Protein AF-A0AAJ1V7G9-F1 (afdb_monomer)

Organism: NCBI:txid39777

Nearest PDB structures (foldseek):
  2wsk-assembly1_A  TM=1.001E+00  e=4.424E-12  Escherichia coli K-12
  7u3b-assembly4_G  TM=9.782E-01  e=1.508E-07  Streptomyces venezuelae
  7u39-assembly3_C  TM=9.790E-01  e=1.856E-07  Streptomyces venezuelae
  7u3b-assembly2_F  TM=9.410E-01  e=2.809E-07  Streptomyces venezuelae
  7u3b-assembly3_I  TM=9.507E-01  e=3.010E-07  Streptomyces venezuelae

Secondary structure (DSSP, 8-state):
-TTTT-TTS-GGGTTSHHHHTSHHHHHHHHHHT-S--PPS--EEE---HHHHHTT---SS---EEEEEEE-GGG-SSGGGGGG-

pLDDT: mean 94.86, std 6.58, range [67.31, 98.38]

Sequence (84 aa):
GLTYLHPEIPVEIRGTYKALGHPVMINYLKQLGITALELLPVAQFASEPRLQRMGLSNYWGYNPVAMFALHPAYACSPETALDE

Solvent-accessible surface area (backbone atoms only — not comparable to full-atom values): 5171 Å² total; per-residue (Å²): 104,95,41,52,82,42,82,93,48,61,78,86,35,41,43,20,60,63,40,62,73,31,70,69,43,47,51,50,45,58,73,72,62,63,91,76,85,87,75,67,58,53,38,19,48,59,56,52,73,71,36,53,77,69,79,43,72,59,84,66,28,92,41,68,77,36,85,87,39,66,36,44,91,34,34,70,48,56,94,50,39,88,82,108

Mean predicted aligned error: 3.11 Å

InterPro domains:
  IPR017853 Glycoside hydrolase superfamily [SSF51445] (3-78)

Structure (mmCIF, N/CA/C/O backbone):
data_AF-A0AAJ1V7G9-F1
#
_entry.id   AF-A0AAJ1V7G9-F1
#
loop_
_atom_site.group_PDB
_atom_site.id
_atom_site.type_symbol
_atom_site.label_atom_id
_atom_site.label_alt_id
_atom_site.label_comp_id
_atom_site.label_asym_id
_atom_site.label_entity_id
_atom_site.label_seq_id
_atom_site.pdbx_PDB_ins_code
_atom_site.Cartn_x
_atom_site.Cartn_y
_atom_site.Cartn_z
_atom_site.occupancy
_atom_site.B_iso_or_equiv
_atom_site.auth_seq_id
_atom_site.auth_comp_id
_atom_site.auth_asym_id
_atom_site.auth_atom_id
_atom_site.pdbx_PDB_model_num
ATOM 1 N N . GLY A 1 1 ? -3.993 -4.574 -4.239 1.00 92.88 1 GLY A N 1
ATOM 2 C CA . GLY A 1 1 ? -4.734 -5.811 -3.915 1.00 92.88 1 GLY A CA 1
ATOM 3 C C . GLY A 1 1 ? -5.876 -5.569 -2.952 1.00 92.88 1 GLY A C 1
ATOM 4 O O . GLY A 1 1 ? -6.998 -5.389 -3.403 1.00 92.88 1 GLY A O 1
ATOM 5 N N . LEU A 1 2 ? -5.574 -5.520 -1.651 1.00 96.75 2 LEU A N 1
ATOM 6 C CA . LEU A 1 2 ? -6.521 -5.508 -0.523 1.00 96.75 2 LEU A CA 1
ATOM 7 C C . LEU A 1 2 ? -7.806 -4.678 -0.715 1.00 96.75 2 LEU A C 1
ATOM 9 O O . LEU A 1 2 ? -8.889 -5.160 -0.409 1.00 96.75 2 LEU A O 1
ATOM 13 N N . THR A 1 3 ? -7.698 -3.451 -1.227 1.00 97.56 3 THR A N 1
ATOM 14 C CA . THR A 1 3 ? -8.830 -2.512 -1.331 1.00 97.56 3 THR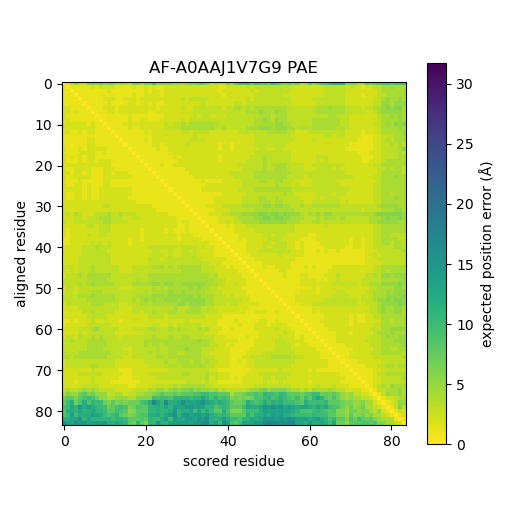 A CA 1
ATOM 15 C C . THR A 1 3 ? -9.287 -2.239 -2.766 1.00 97.56 3 THR A C 1
ATOM 17 O O . THR A 1 3 ? -10.248 -1.502 -2.963 1.00 97.56 3 THR A O 1
ATOM 20 N N . TYR A 1 4 ? -8.634 -2.820 -3.782 1.00 97.62 4 TYR A N 1
ATOM 21 C CA . TYR A 1 4 ? -8.832 -2.419 -5.186 1.00 97.62 4 TYR A CA 1
ATOM 22 C C . TYR A 1 4 ? -10.263 -2.670 -5.691 1.00 97.62 4 TYR A C 1
ATOM 24 O O . TYR A 1 4 ? -10.804 -1.892 -6.468 1.00 97.62 4 TYR A O 1
ATOM 32 N N . LEU A 1 5 ? -10.899 -3.738 -5.204 1.00 97.81 5 LEU A N 1
ATOM 33 C CA . LEU A 1 5 ? -12.263 -4.127 -5.576 1.00 97.81 5 LEU A CA 1
ATOM 34 C C . LEU A 1 5 ? -13.279 -3.912 -4.444 1.00 97.81 5 LEU A C 1
ATOM 36 O O . LEU A 1 5 ? -14.390 -4.424 -4.526 1.00 97.81 5 LEU A O 1
ATOM 40 N N . HIS A 1 6 ? -12.917 -3.184 -3.383 1.00 97.19 6 HIS A N 1
ATOM 41 C CA . HIS A 1 6 ? -13.780 -3.030 -2.212 1.00 97.19 6 HIS A CA 1
ATOM 42 C C . HIS A 1 6 ? -14.949 -2.066 -2.529 1.00 97.19 6 HIS A C 1
ATOM 44 O O . HIS A 1 6 ? -14.693 -0.883 -2.759 1.00 97.19 6 HIS A O 1
ATOM 50 N N . PRO A 1 7 ? -16.223 -2.520 -2.530 1.00 97.50 7 PRO A N 1
ATOM 51 C CA . PRO A 1 7 ? -17.369 -1.704 -2.953 1.00 97.50 7 PRO A CA 1
ATOM 52 C C . PRO A 1 7 ? -17.614 -0.457 -2.095 1.00 97.50 7 PRO A C 1
ATOM 54 O O . PRO A 1 7 ? -17.999 0.581 -2.624 1.00 97.50 7 PRO A O 1
ATOM 57 N N . GLU A 1 8 ? -17.365 -0.559 -0.790 1.00 97.31 8 GLU A N 1
ATOM 58 C CA . GLU A 1 8 ? -17.598 0.490 0.214 1.00 97.31 8 GLU A CA 1
ATOM 59 C C . GLU A 1 8 ? -16.486 1.551 0.274 1.00 97.31 8 GLU A C 1
ATOM 61 O O . G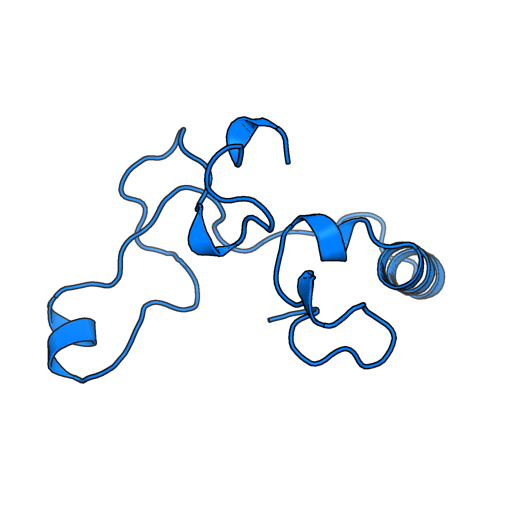LU A 1 8 ? -16.589 2.530 1.011 1.00 97.31 8 GLU A O 1
ATOM 66 N N . ILE A 1 9 ? -15.413 1.373 -0.501 1.00 97.19 9 ILE A N 1
ATOM 67 C CA . ILE A 1 9 ? -14.338 2.357 -0.640 1.00 97.19 9 ILE A CA 1
ATOM 68 C C . ILE A 1 9 ? -14.625 3.234 -1.871 1.00 97.19 9 ILE A C 1
ATOM 70 O O . ILE A 1 9 ? -14.928 2.675 -2.936 1.00 97.19 9 ILE A O 1
ATOM 74 N N . PRO A 1 10 ? -14.504 4.575 -1.778 1.00 96.81 10 PRO A N 1
ATOM 75 C CA . PRO A 1 10 ? -14.598 5.465 -2.936 1.00 96.81 10 PRO A CA 1
ATOM 76 C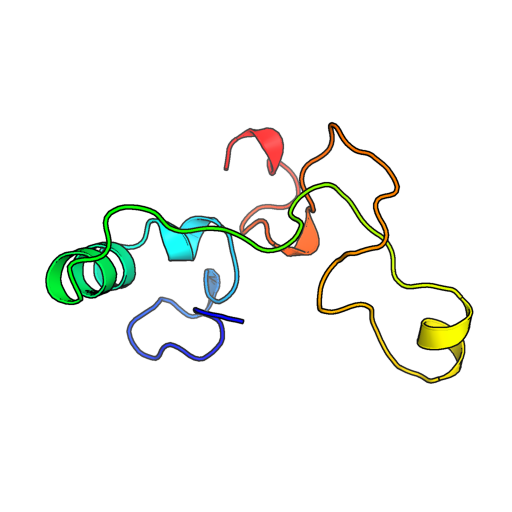 C . PRO A 1 10 ? -13.643 5.035 -4.053 1.00 96.81 10 PRO A C 1
ATOM 78 O O . PRO A 1 10 ? -12.493 4.682 -3.788 1.00 96.81 10 PRO A O 1
ATOM 81 N N . VAL A 1 11 ? -14.129 5.009 -5.297 1.00 95.69 11 VAL A N 1
ATOM 82 C CA . VAL A 1 11 ? -13.418 4.402 -6.437 1.00 95.69 11 VAL A CA 1
ATOM 83 C C . VAL A 1 11 ? -12.046 5.036 -6.673 1.00 95.69 11 VAL A C 1
ATOM 85 O O . VAL A 1 11 ? -11.093 4.335 -7.001 1.00 95.69 11 VAL A O 1
ATOM 88 N N . GLU A 1 12 ? -11.940 6.335 -6.424 1.00 94.69 12 GLU A N 1
ATOM 89 C CA . GLU A 1 12 ? -10.758 7.169 -6.602 1.00 94.69 12 GLU A CA 1
ATOM 90 C C . GLU A 1 12 ? -9.590 6.821 -5.667 1.00 94.69 12 GLU A C 1
ATOM 92 O O . GLU A 1 12 ? -8.447 7.112 -6.001 1.00 94.69 12 GLU A O 1
ATOM 97 N N . ILE A 1 13 ? -9.847 6.177 -4.522 1.00 95.88 13 ILE A N 1
ATOM 98 C CA . ILE A 1 13 ? -8.798 5.800 -3.559 1.00 95.88 13 ILE A CA 1
ATOM 99 C C . ILE A 1 13 ? -8.540 4.288 -3.518 1.00 95.88 13 ILE A C 1
ATOM 101 O O . ILE A 1 13 ? -7.705 3.818 -2.748 1.00 95.88 13 ILE A O 1
ATOM 105 N N . ARG A 1 14 ? -9.257 3.478 -4.301 1.00 97.19 14 ARG A N 1
ATOM 106 C CA . ARG A 1 14 ? -9.117 2.016 -4.242 1.00 97.19 14 ARG A CA 1
ATOM 107 C C . ARG A 1 14 ? -7.713 1.572 -4.642 1.00 97.19 14 ARG A C 1
ATOM 109 O O . ARG A 1 14 ? -7.173 1.979 -5.661 1.00 97.19 14 ARG A O 1
ATOM 116 N N . GLY A 1 15 ? -7.141 0.661 -3.858 1.00 96.38 15 GLY A N 1
ATOM 117 C CA . GLY A 1 15 ? -5.798 0.128 -4.088 1.00 96.38 15 GLY A CA 1
ATOM 118 C C . GLY A 1 15 ? -4.650 1.064 -3.717 1.00 96.38 15 GLY A C 1
ATOM 119 O O . GLY A 1 15 ? -3.513 0.683 -3.979 1.00 96.38 15 GLY A O 1
ATOM 120 N N . THR A 1 16 ? -4.927 2.218 -3.102 1.00 96.69 16 THR A N 1
ATOM 121 C CA . THR A 1 16 ? -3.901 3.178 -2.673 1.00 96.69 16 THR A CA 1
ATOM 122 C C . THR A 1 16 ? -3.646 3.121 -1.164 1.00 96.69 16 THR A C 1
ATOM 124 O O . THR A 1 16 ? -4.415 2.499 -0.418 1.00 96.69 16 THR A O 1
ATOM 127 N N . TYR A 1 17 ? -2.586 3.786 -0.694 1.00 95.88 17 TYR A N 1
ATOM 128 C CA . TYR A 1 17 ? -2.276 3.920 0.736 1.00 95.88 17 TYR A CA 1
ATOM 129 C C . TYR A 1 17 ? -3.428 4.559 1.516 1.00 95.88 17 TYR A C 1
ATOM 131 O O . TYR A 1 17 ? -3.822 4.056 2.570 1.00 95.88 17 TYR A O 1
ATOM 139 N N . LYS A 1 18 ? -4.070 5.582 0.942 1.00 95.44 18 LYS A N 1
ATOM 140 C CA . LYS A 1 18 ? -5.216 6.269 1.549 1.00 95.44 18 LYS A CA 1
ATOM 141 C C . LYS A 1 18 ? -6.384 5.335 1.879 1.00 95.44 18 LYS A C 1
ATOM 143 O O . LYS A 1 18 ? -7.040 5.505 2.906 1.00 95.44 18 LYS A O 1
ATOM 148 N N . ALA A 1 19 ? -6.634 4.315 1.055 1.00 96.44 19 ALA A N 1
ATOM 149 C CA . ALA A 1 19 ? -7.685 3.340 1.340 1.00 96.44 19 ALA A CA 1
ATOM 150 C C . ALA A 1 19 ? -7.376 2.437 2.542 1.00 96.44 19 ALA A C 1
ATOM 152 O O . ALA A 1 19 ? -8.314 1.954 3.172 1.00 96.44 19 ALA A O 1
ATOM 153 N N . LEU A 1 20 ? -6.103 2.221 2.893 1.00 96.31 20 LEU A N 1
ATOM 154 C CA . LEU A 1 20 ? -5.732 1.447 4.084 1.00 96.31 20 LEU A CA 1
ATOM 155 C C . LEU A 1 20 ? -6.196 2.147 5.371 1.00 96.31 20 LEU A C 1
ATOM 157 O O . LEU A 1 20 ? -6.644 1.482 6.302 1.00 96.31 20 LEU A O 1
ATOM 161 N N . GLY A 1 21 ? -6.145 3.483 5.391 1.00 95.38 21 GLY A N 1
ATOM 162 C CA . GLY A 1 21 ? -6.631 4.322 6.490 1.00 95.38 21 GLY A CA 1
ATOM 163 C C . GLY A 1 21 ? -8.122 4.674 6.422 1.00 95.38 21 GLY A C 1
ATOM 164 O O . GLY A 1 21 ? -8.621 5.381 7.295 1.00 95.38 21 GLY A O 1
ATOM 165 N N . HIS A 1 22 ? -8.859 4.217 5.405 1.00 97.56 22 HIS A N 1
ATOM 166 C CA . HIS A 1 22 ? -10.283 4.528 5.281 1.00 97.56 22 HIS A CA 1
ATOM 167 C C . HIS A 1 22 ? -11.089 3.896 6.437 1.00 97.56 22 HIS A C 1
ATOM 169 O O . HIS A 1 22 ? -10.808 2.749 6.803 1.00 97.56 22 HIS A O 1
ATOM 175 N N . PRO A 1 23 ? -12.133 4.563 6.980 1.00 98.06 23 PRO A N 1
ATOM 176 C CA . PRO A 1 23 ? -12.905 4.049 8.116 1.00 98.06 23 PRO A CA 1
ATOM 177 C C . PRO A 1 23 ? -13.430 2.619 7.943 1.00 98.06 23 PRO A C 1
ATOM 179 O O . PRO A 1 23 ? -13.414 1.850 8.897 1.00 98.06 23 PRO A O 1
ATOM 182 N N . VAL A 1 24 ? -13.833 2.244 6.724 1.00 97.94 24 VAL A N 1
ATOM 183 C CA . VAL A 1 24 ? -14.266 0.875 6.380 1.00 97.94 24 VAL A CA 1
ATOM 184 C C . VAL A 1 24 ? -13.152 -0.147 6.631 1.00 97.94 24 VAL A C 1
ATOM 186 O O . VAL A 1 24 ? -13.385 -1.166 7.277 1.00 97.94 24 VAL A O 1
ATOM 189 N N . MET A 1 25 ? -11.925 0.132 6.175 1.00 98.19 25 MET A N 1
ATOM 190 C CA . MET A 1 25 ? -10.792 -0.774 6.378 1.00 98.19 25 MET A CA 1
ATOM 191 C C . MET A 1 25 ? -10.370 -0.820 7.842 1.00 98.19 25 MET A C 1
ATOM 193 O O . MET A 1 25 ? -10.160 -1.908 8.371 1.00 98.19 25 MET A O 1
ATOM 197 N N . ILE A 1 26 ? -10.306 0.327 8.526 1.00 97.88 26 ILE A N 1
ATOM 198 C CA . ILE A 1 26 ? -9.989 0.365 9.960 1.00 97.88 26 ILE A CA 1
ATOM 199 C C . ILE A 1 26 ? -11.019 -0.447 10.751 1.00 97.88 26 ILE A C 1
ATOM 201 O O . ILE A 1 26 ? -10.639 -1.272 11.579 1.00 97.88 26 ILE A O 1
ATOM 205 N N . ASN A 1 27 ? -12.312 -0.254 10.485 1.00 98.19 27 ASN A N 1
ATOM 206 C CA . ASN A 1 27 ? -13.380 -0.991 11.152 1.00 98.19 27 ASN A CA 1
ATOM 207 C C . ASN A 1 27 ? -13.239 -2.503 10.921 1.00 98.19 27 ASN A C 1
ATOM 209 O O . ASN A 1 27 ? -13.197 -3.256 11.893 1.00 98.19 27 ASN A O 1
ATOM 213 N N . TYR A 1 28 ? -13.051 -2.923 9.665 1.00 98.31 28 TYR A N 1
ATOM 214 C CA . TYR A 1 28 ? -12.826 -4.321 9.302 1.00 98.31 28 TYR A CA 1
ATOM 215 C C 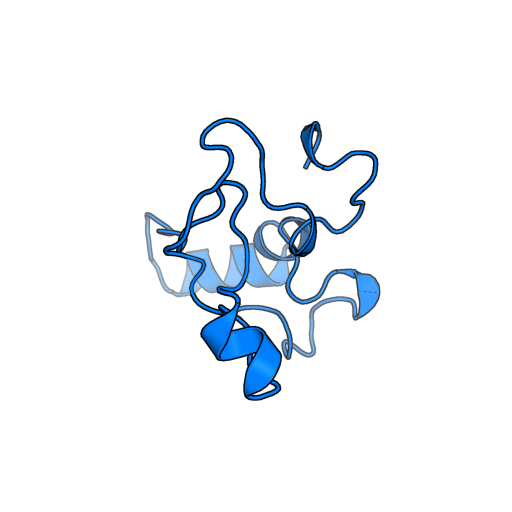. TYR A 1 28 ? -11.633 -4.935 10.048 1.00 98.31 28 TYR A C 1
ATOM 217 O O . TYR A 1 28 ? -11.774 -5.981 10.677 1.00 98.31 28 TYR A O 1
ATOM 225 N N . LEU A 1 29 ? -10.466 -4.280 10.039 1.00 98.06 29 LEU A N 1
ATOM 226 C CA . LEU A 1 29 ? -9.257 -4.808 10.683 1.00 98.06 29 LEU A CA 1
ATOM 227 C C . LEU A 1 29 ? -9.422 -4.900 12.208 1.00 98.06 29 LEU A C 1
ATOM 229 O O . LEU A 1 29 ? -8.963 -5.861 12.826 1.00 98.06 29 LEU A O 1
ATOM 233 N N . LYS A 1 30 ? -10.123 -3.935 12.818 1.00 98.19 30 LYS A N 1
ATOM 234 C CA . LYS A 1 30 ? -10.439 -3.948 14.253 1.00 98.19 30 LYS A CA 1
ATOM 235 C C . LYS A 1 30 ? -11.425 -5.057 14.616 1.00 98.19 30 LYS A C 1
ATOM 237 O O . LYS A 1 30 ? -11.222 -5.705 15.638 1.00 98.19 30 LYS A O 1
ATOM 242 N N . GLN A 1 31 ? -12.456 -5.283 13.803 1.00 98.38 31 GLN A N 1
ATOM 243 C CA . GLN A 1 31 ? -13.422 -6.370 14.001 1.00 98.38 31 GLN A CA 1
ATOM 244 C C . GLN A 1 31 ? -12.7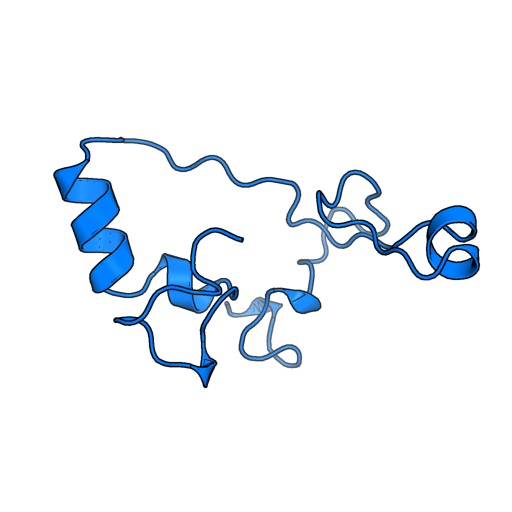90 -7.747 13.795 1.00 98.38 31 GLN A C 1
ATOM 246 O O . GLN A 1 31 ? -13.074 -8.667 14.557 1.00 98.38 31 GLN A O 1
ATOM 251 N N . LEU A 1 32 ? -11.903 -7.874 12.805 1.00 98.31 32 LEU A N 1
ATOM 252 C CA . LEU A 1 32 ? -11.131 -9.091 12.566 1.00 98.31 32 LEU A CA 1
ATOM 253 C C . LEU A 1 32 ? -10.214 -9.432 13.755 1.00 98.31 32 LEU A C 1
ATOM 255 O O . LEU A 1 32 ? -9.879 -10.594 13.960 1.00 98.31 32 LEU A O 1
ATOM 259 N N . GLY A 1 33 ? -9.826 -8.428 14.547 1.00 98.19 33 GLY A N 1
ATOM 260 C CA . GLY A 1 33 ? -9.068 -8.605 15.786 1.00 98.19 33 GLY A CA 1
ATOM 261 C C . GLY A 1 33 ? -7.556 -8.695 15.592 1.00 98.19 33 GLY A C 1
ATOM 262 O O . GLY A 1 33 ? -6.844 -9.066 16.525 1.00 98.19 33 GLY A O 1
ATOM 263 N N . ILE A 1 34 ? -7.046 -8.349 14.406 1.00 98.06 34 ILE A N 1
ATOM 264 C CA . ILE A 1 34 ? -5.601 -8.296 14.178 1.00 98.06 34 ILE A CA 1
ATOM 265 C C . ILE A 1 34 ? -4.987 -7.079 14.874 1.00 98.06 34 ILE A C 1
ATOM 267 O O . ILE A 1 34 ? -5.623 -6.037 15.047 1.00 98.06 34 ILE A O 1
ATOM 271 N N . THR A 1 35 ? -3.721 -7.203 15.253 1.00 97.56 35 THR A N 1
ATOM 272 C CA . THR A 1 35 ? -2.970 -6.140 15.935 1.00 97.56 35 THR A CA 1
ATOM 273 C C . THR A 1 35 ? -1.932 -5.476 15.039 1.00 97.56 35 THR A C 1
ATOM 275 O O . THR A 1 35 ? -1.591 -4.319 15.268 1.00 97.56 35 THR A O 1
ATOM 278 N N . ALA A 1 36 ? -1.456 -6.181 14.012 1.00 97.62 36 ALA A N 1
ATOM 279 C CA . ALA A 1 36 ? -0.466 -5.699 13.062 1.00 97.62 36 ALA A CA 1
ATOM 280 C C . ALA A 1 36 ? -0.904 -6.014 11.627 1.00 97.62 36 ALA A C 1
ATOM 282 O O . ALA A 1 36 ? -1.397 -7.106 11.344 1.00 97.62 36 ALA A O 1
ATOM 283 N N . LEU A 1 37 ? -0.702 -5.047 10.732 1.00 97.31 37 LEU A N 1
ATOM 284 C CA . LEU A 1 37 ? -0.853 -5.203 9.290 1.00 97.31 37 LEU A CA 1
ATOM 285 C C . LEU A 1 37 ? 0.545 -5.177 8.667 1.00 97.31 37 LEU A C 1
ATOM 287 O O . LEU A 1 37 ? 1.188 -4.130 8.653 1.00 97.31 37 LEU A O 1
ATOM 291 N N . GLU A 1 38 ? 1.012 -6.316 8.163 1.00 98.06 38 GLU A N 1
ATOM 292 C CA . GLU A 1 38 ? 2.278 -6.400 7.432 1.00 98.06 38 GLU A CA 1
ATOM 293 C C . GLU A 1 38 ? 2.028 -6.167 5.939 1.00 98.06 38 GLU A C 1
ATOM 295 O O . GLU A 1 38 ? 1.223 -6.858 5.309 1.00 98.06 38 GLU A O 1
ATOM 300 N N . LEU A 1 39 ? 2.692 -5.158 5.378 1.00 97.62 39 LEU A N 1
ATOM 301 C CA . LEU A 1 39 ? 2.583 -4.819 3.965 1.00 97.62 39 LEU A CA 1
ATOM 302 C C . LEU A 1 39 ? 3.653 -5.563 3.164 1.00 97.62 39 LEU A C 1
ATOM 304 O O . LEU A 1 39 ? 4.806 -5.664 3.583 1.00 97.62 39 LEU A O 1
ATOM 308 N N . LEU A 1 40 ? 3.280 -6.013 1.964 1.00 97.81 40 LEU A N 1
ATOM 309 C CA . LEU A 1 40 ? 4.258 -6.381 0.938 1.00 97.81 40 LEU A CA 1
ATOM 310 C C . LEU A 1 40 ? 5.136 -5.164 0.575 1.00 97.81 40 LEU A C 1
ATOM 312 O O . LEU A 1 40 ? 4.781 -4.041 0.933 1.00 97.81 40 LEU A O 1
ATOM 316 N N . PRO A 1 41 ? 6.268 -5.357 -0.128 1.00 97.50 41 PRO A N 1
ATOM 317 C CA . PRO A 1 41 ? 7.203 -4.283 -0.453 1.00 97.50 41 PRO A CA 1
ATOM 318 C C . PRO A 1 41 ? 6.538 -2.983 -0.935 1.00 97.50 41 PRO A C 1
ATOM 320 O O . PRO A 1 41 ? 5.869 -2.945 -1.968 1.00 97.50 41 PRO A O 1
ATOM 323 N N . VAL A 1 42 ? 6.764 -1.909 -0.174 1.00 96.62 42 VAL A N 1
ATOM 324 C CA . VAL A 1 42 ? 6.298 -0.544 -0.483 1.00 96.62 42 VAL A CA 1
ATOM 325 C C . VAL A 1 42 ? 7.432 0.406 -0.865 1.00 96.62 42 VAL A C 1
ATOM 327 O O . VAL A 1 42 ? 7.164 1.521 -1.305 1.00 96.62 42 VAL A O 1
ATOM 330 N N . ALA A 1 43 ? 8.688 -0.023 -0.714 1.00 96.75 43 ALA A N 1
ATOM 331 C CA . ALA A 1 43 ? 9.825 0.701 -1.266 1.00 96.75 43 ALA A CA 1
ATOM 332 C C . ALA A 1 43 ? 9.746 0.698 -2.798 1.00 96.75 43 ALA A C 1
ATOM 334 O O . ALA A 1 43 ? 9.304 -0.283 -3.397 1.00 96.75 43 ALA A O 1
ATOM 335 N N . GLN A 1 44 ? 10.197 1.775 -3.435 1.00 96.56 44 GLN A N 1
ATOM 336 C CA . GLN A 1 44 ? 10.098 1.955 -4.875 1.00 96.56 44 GLN A CA 1
ATOM 337 C C . GLN A 1 44 ? 10.755 0.790 -5.617 1.00 96.56 44 GLN A C 1
ATOM 339 O O . GLN A 1 44 ? 11.964 0.569 -5.506 1.00 96.56 44 GLN A O 1
ATOM 344 N N . PHE A 1 45 ? 9.958 0.084 -6.417 1.00 97.75 45 PHE A N 1
ATOM 345 C CA . PHE A 1 45 ? 10.375 -1.049 -7.234 1.00 97.75 45 PHE A CA 1
ATOM 346 C C . PHE A 1 45 ? 10.035 -0.832 -8.711 1.00 97.75 45 PHE A C 1
ATOM 348 O O . PHE A 1 45 ? 9.269 0.062 -9.077 1.00 97.75 45 PHE A O 1
ATOM 355 N N . ALA A 1 46 ? 10.609 -1.670 -9.572 1.00 97.56 46 ALA A N 1
ATOM 356 C CA . ALA A 1 46 ? 10.317 -1.682 -11.001 1.00 97.56 46 ALA A CA 1
ATOM 357 C C . ALA A 1 46 ? 9.934 -3.087 -11.477 1.00 97.56 46 ALA A C 1
ATOM 359 O O . ALA A 1 46 ? 10.298 -4.088 -10.865 1.00 97.56 46 ALA A O 1
ATOM 360 N N . SER A 1 47 ? 9.233 -3.170 -12.607 1.00 97.31 47 SER A N 1
ATOM 361 C CA . SER A 1 47 ? 9.029 -4.450 -13.295 1.00 97.31 47 SER A CA 1
ATOM 362 C C . SER A 1 47 ? 10.266 -4.812 -14.112 1.00 97.31 47 SER A C 1
ATOM 364 O O . SER A 1 47 ? 10.787 -3.976 -14.847 1.00 97.31 47 SER A O 1
ATOM 366 N N . GLU A 1 48 ? 10.731 -6.051 -14.022 1.00 97.88 48 GLU A N 1
ATOM 367 C CA . GLU A 1 48 ? 11.924 -6.517 -14.722 1.00 97.88 48 GLU A CA 1
ATOM 368 C C . GLU A 1 48 ? 11.735 -6.483 -16.250 1.00 97.88 48 GLU A C 1
ATOM 370 O O . GLU A 1 48 ? 10.642 -6.792 -16.738 1.00 97.88 48 GLU A O 1
ATOM 375 N N . PRO A 1 49 ? 12.796 -6.230 -17.045 1.00 97.94 49 PRO A N 1
ATOM 376 C CA . PRO A 1 49 ? 12.694 -6.202 -18.507 1.00 97.94 49 PRO A CA 1
ATOM 377 C C . PRO A 1 49 ? 12.076 -7.469 -19.111 1.00 97.94 49 PRO A C 1
ATOM 379 O O . PRO A 1 49 ? 11.368 -7.400 -20.112 1.00 97.94 49 PRO A O 1
ATOM 382 N N . ARG A 1 50 ? 12.311 -8.639 -18.496 1.00 98.12 50 ARG A N 1
ATOM 383 C CA . ARG A 1 50 ? 11.696 -9.901 -18.928 1.00 98.12 50 ARG A CA 1
ATOM 384 C C . ARG A 1 50 ? 10.172 -9.899 -18.789 1.00 98.12 50 ARG A C 1
ATOM 386 O O . ARG A 1 50 ? 9.506 -10.393 -19.688 1.00 98.12 50 ARG A O 1
ATOM 393 N N . LEU A 1 51 ? 9.634 -9.348 -17.697 1.00 98.00 51 LEU A N 1
ATOM 394 C CA . LEU A 1 51 ? 8.193 -9.307 -17.441 1.00 98.00 51 LEU A CA 1
ATOM 395 C C . LEU A 1 51 ? 7.534 -8.336 -18.410 1.00 98.00 51 LEU A C 1
ATOM 397 O O . LEU A 1 51 ? 6.562 -8.696 -19.064 1.00 98.00 51 LEU A O 1
ATOM 401 N N . GLN A 1 52 ? 8.143 -7.165 -18.595 1.00 97.50 52 GLN A N 1
ATOM 402 C CA . GLN A 1 52 ? 7.646 -6.163 -19.535 1.00 97.50 52 GLN A CA 1
ATOM 403 C C . GLN A 1 52 ? 7.550 -6.716 -20.966 1.00 97.50 52 GLN A C 1
ATOM 405 O O . GLN A 1 52 ? 6.528 -6.552 -21.625 1.00 97.50 52 GLN A O 1
ATOM 410 N N . ARG A 1 53 ? 8.570 -7.456 -21.431 1.00 98.06 53 ARG A N 1
ATOM 411 C CA . ARG A 1 53 ? 8.559 -8.123 -22.752 1.00 98.06 53 ARG A CA 1
ATOM 412 C C . ARG A 1 53 ? 7.470 -9.192 -22.890 1.00 98.06 53 ARG A C 1
ATOM 414 O O . ARG A 1 53 ? 7.096 -9.522 -24.008 1.00 98.06 53 ARG A O 1
ATOM 421 N N . MET A 1 54 ? 6.981 -9.734 -21.777 1.00 97.94 54 MET A N 1
ATOM 422 C CA . MET A 1 54 ? 5.892 -10.714 -21.729 1.00 97.94 54 MET A CA 1
ATOM 423 C C . MET A 1 54 ? 4.511 -10.060 -21.543 1.00 97.94 54 MET A C 1
ATOM 425 O O . MET A 1 54 ? 3.525 -10.779 -21.414 1.00 97.94 54 MET A O 1
ATOM 429 N N . GLY A 1 55 ? 4.419 -8.724 -21.494 1.00 97.75 55 GLY A N 1
ATOM 430 C CA . GLY A 1 55 ? 3.172 -8.021 -21.167 1.00 97.75 55 GLY A CA 1
ATOM 431 C C . GLY A 1 55 ? 2.752 -8.173 -19.699 1.00 97.75 55 GLY A C 1
ATOM 432 O O . GLY A 1 55 ? 1.582 -8.000 -19.372 1.00 97.75 55 GLY A O 1
ATOM 433 N N . LEU A 1 56 ? 3.695 -8.523 -18.820 1.00 98.12 56 LEU A N 1
ATOM 434 C CA . LEU A 1 56 ? 3.489 -8.707 -17.386 1.00 98.12 56 LEU A CA 1
ATOM 435 C C . LEU A 1 56 ? 4.099 -7.548 -16.587 1.00 98.12 56 LEU A C 1
ATOM 437 O O . LEU A 1 56 ? 4.974 -6.823 -17.062 1.00 98.12 56 LEU A O 1
ATOM 441 N N . SER A 1 57 ? 3.681 -7.428 -15.330 1.00 97.06 57 SER A N 1
ATOM 442 C CA . SER A 1 57 ? 4.227 -6.483 -14.356 1.00 97.06 57 SER A CA 1
ATOM 443 C C . SER A 1 57 ? 4.594 -7.189 -13.051 1.00 97.06 57 SER A C 1
ATOM 445 O O . SER A 1 57 ? 4.093 -8.271 -12.735 1.00 97.06 57 SER A O 1
ATOM 447 N N . ASN A 1 58 ? 5.498 -6.583 -12.286 1.00 97.38 58 ASN A N 1
ATOM 448 C CA . ASN A 1 58 ? 5.842 -7.057 -10.955 1.00 97.38 58 ASN A CA 1
ATOM 449 C C . ASN A 1 58 ? 4.780 -6.577 -9.959 1.00 97.38 58 ASN A C 1
ATOM 451 O O . ASN A 1 58 ? 4.775 -5.419 -9.555 1.00 97.38 58 ASN A O 1
ATOM 455 N N . TYR A 1 59 ? 3.858 -7.470 -9.604 1.00 97.50 59 TYR A N 1
ATOM 456 C CA . TYR A 1 59 ? 2.755 -7.162 -8.693 1.00 97.50 59 TYR A CA 1
ATOM 457 C C . TYR A 1 59 ? 3.166 -7.193 -7.215 1.00 97.50 59 TYR A C 1
ATOM 459 O O . TYR A 1 59 ? 2.659 -6.414 -6.414 1.00 97.50 59 TYR A O 1
ATOM 467 N N . TRP A 1 60 ? 4.069 -8.100 -6.831 1.00 97.44 60 TRP A N 1
ATOM 468 C CA . TRP A 1 60 ? 4.469 -8.240 -5.428 1.00 97.44 60 TRP A CA 1
ATOM 469 C C . TRP A 1 60 ? 5.457 -7.168 -4.969 1.00 97.44 60 TRP A C 1
ATOM 471 O O . TRP A 1 60 ? 5.518 -6.884 -3.779 1.00 97.44 60 TRP A O 1
ATOM 481 N N . GLY A 1 61 ? 6.228 -6.585 -5.886 1.00 96.44 61 GLY A N 1
ATOM 482 C CA . GLY A 1 61 ? 7.158 -5.500 -5.583 1.00 96.44 61 GLY A CA 1
ATOM 483 C C . GLY A 1 61 ? 8.525 -5.933 -5.050 1.00 96.44 61 GLY A C 1
ATOM 484 O O . GLY A 1 61 ? 9.325 -5.085 -4.663 1.00 96.44 61 GLY A O 1
ATOM 485 N N . TYR A 1 62 ? 8.851 -7.232 -5.064 1.00 97.38 62 TYR A N 1
ATOM 486 C CA . TYR A 1 62 ? 10.167 -7.763 -4.661 1.00 97.38 62 TYR A CA 1
ATOM 487 C C . TYR A 1 62 ? 11.268 -7.499 -5.710 1.00 97.38 62 TYR A C 1
ATOM 489 O O . TYR A 1 62 ? 11.969 -8.410 -6.140 1.00 97.38 62 TYR A O 1
ATOM 497 N N . ASN A 1 63 ? 11.410 -6.247 -6.145 1.00 97.44 63 ASN A N 1
ATOM 498 C CA . ASN A 1 63 ? 12.480 -5.778 -7.026 1.00 97.44 63 ASN A CA 1
ATOM 499 C C . ASN A 1 63 ? 12.796 -4.289 -6.752 1.00 97.44 63 ASN A C 1
ATOM 501 O O . ASN A 1 63 ? 12.539 -3.430 -7.606 1.00 97.44 63 ASN A O 1
ATOM 505 N N . PRO A 1 64 ? 13.263 -3.949 -5.535 1.00 95.69 64 PRO A N 1
ATOM 506 C CA . PRO A 1 64 ? 13.454 -2.564 -5.122 1.00 95.69 64 PRO A CA 1
ATOM 507 C C . PRO A 1 64 ? 14.572 -1.888 -5.925 1.00 95.69 64 PRO A C 1
ATOM 509 O O . PRO A 1 64 ? 15.643 -2.454 -6.130 1.00 95.69 64 PRO A O 1
ATOM 512 N N . VAL A 1 65 ? 14.328 -0.646 -6.333 1.00 97.31 65 VAL A N 1
ATOM 513 C CA . VAL A 1 65 ? 15.276 0.214 -7.063 1.00 97.31 65 VAL A CA 1
ATOM 514 C C . VAL A 1 65 ? 15.695 1.415 -6.213 1.00 97.31 65 VAL A C 1
ATOM 516 O O . VAL A 1 65 ? 16.820 1.892 -6.337 1.00 97.31 65 VAL A O 1
ATOM 519 N N . ALA A 1 66 ? 14.827 1.881 -5.309 1.00 96.00 66 ALA A N 1
ATOM 520 C CA . ALA A 1 66 ? 15.150 2.934 -4.351 1.00 96.00 66 ALA A CA 1
ATOM 521 C C . ALA A 1 66 ? 14.525 2.626 -2.982 1.00 96.00 66 ALA A C 1
ATOM 523 O O . ALA A 1 66 ? 13.337 2.835 -2.763 1.00 96.00 66 ALA A O 1
ATOM 524 N N . MET A 1 67 ? 15.346 2.142 -2.044 1.00 95.69 67 MET A N 1
ATOM 525 C CA . MET A 1 67 ? 14.896 1.656 -0.727 1.00 95.69 67 MET A CA 1
ATOM 526 C C . MET A 1 67 ? 14.285 2.742 0.174 1.00 95.69 67 MET A C 1
ATOM 528 O O . MET A 1 67 ? 13.537 2.419 1.087 1.00 95.69 67 MET A O 1
ATOM 532 N N . PHE A 1 68 ? 14.607 4.013 -0.084 1.00 94.88 68 PHE A N 1
ATOM 533 C CA . PHE A 1 68 ? 14.133 5.171 0.685 1.00 94.88 68 PHE A CA 1
ATOM 534 C C . PHE A 1 68 ? 12.992 5.929 0.001 1.00 94.88 68 PHE A C 1
ATOM 536 O O . PHE A 1 68 ? 12.465 6.877 0.574 1.00 94.88 68 PHE A O 1
ATOM 543 N N . ALA A 1 69 ? 12.629 5.549 -1.225 1.00 93.31 69 ALA A N 1
ATOM 544 C CA . ALA A 1 69 ? 11.503 6.145 -1.925 1.00 93.31 69 ALA A CA 1
ATOM 545 C C . ALA A 1 69 ? 10.278 5.248 -1.760 1.00 93.31 69 ALA A C 1
ATOM 547 O O . ALA A 1 69 ? 10.380 4.024 -1.840 1.00 93.31 69 ALA A O 1
ATOM 548 N N . LEU A 1 70 ? 9.122 5.861 -1.551 1.00 94.56 70 LEU A N 1
ATOM 549 C CA . LEU A 1 70 ? 7.839 5.176 -1.503 1.00 94.56 70 LEU A CA 1
ATOM 550 C C . LEU A 1 70 ? 7.386 4.817 -2.930 1.00 94.56 70 LEU A C 1
ATOM 552 O O . LEU A 1 70 ? 7.666 5.568 -3.866 1.00 94.56 70 LEU A O 1
ATOM 556 N N . HIS A 1 71 ? 6.718 3.676 -3.125 1.00 95.69 71 HIS A N 1
ATOM 557 C CA . HIS A 1 71 ? 6.252 3.265 -4.451 1.00 95.69 71 HIS A CA 1
ATOM 558 C C . HIS A 1 71 ? 5.068 4.142 -4.911 1.00 95.69 71 HIS A C 1
ATOM 560 O O . HIS A 1 71 ? 3.951 3.982 -4.415 1.00 95.69 71 HIS A O 1
ATOM 566 N N . PRO A 1 72 ? 5.253 5.052 -5.887 1.00 93.81 72 PRO A N 1
ATOM 567 C CA . PRO A 1 72 ? 4.284 6.102 -6.176 1.00 93.81 72 PRO A CA 1
ATOM 568 C C . PRO A 1 72 ? 3.029 5.566 -6.870 1.00 93.81 72 PRO A C 1
ATOM 570 O O . PRO A 1 72 ? 1.989 6.210 -6.817 1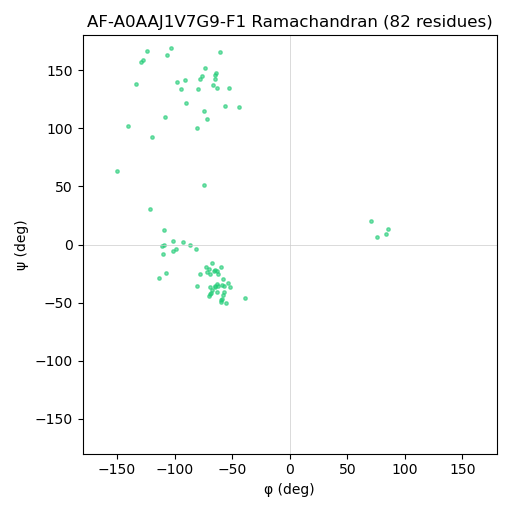.00 93.81 72 PRO A O 1
ATOM 573 N N . ALA A 1 73 ? 3.082 4.377 -7.485 1.00 93.69 73 ALA A N 1
ATOM 574 C CA . ALA A 1 73 ? 1.910 3.765 -8.116 1.00 93.69 73 ALA A CA 1
ATOM 575 C C . ALA A 1 73 ? 0.8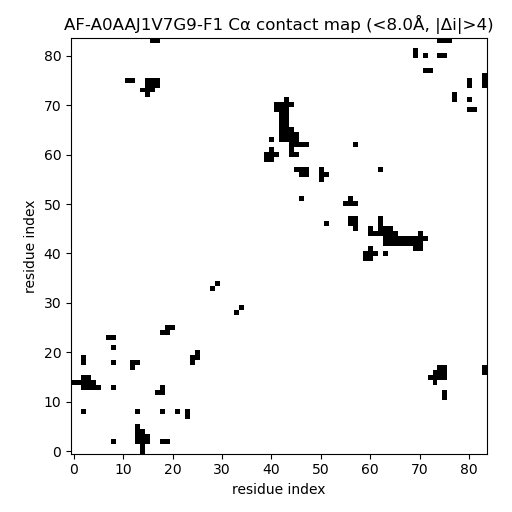32 3.334 -7.104 1.00 93.69 73 ALA A C 1
ATOM 577 O O . ALA A 1 73 ? -0.300 3.060 -7.494 1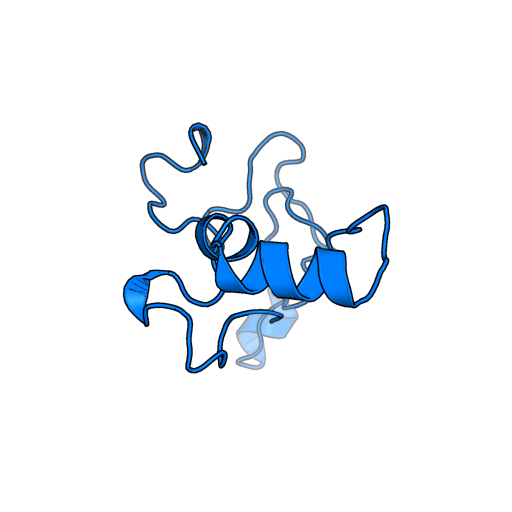.00 93.69 73 ALA A O 1
ATOM 578 N N . TYR A 1 74 ? 1.180 3.255 -5.817 1.00 95.62 74 TYR A N 1
ATOM 579 C CA . TYR A 1 74 ? 0.241 2.987 -4.729 1.00 95.62 74 TYR A CA 1
ATOM 580 C C . TYR A 1 74 ? -0.205 4.267 -4.002 1.00 95.62 74 TYR A C 1
ATOM 582 O O . TYR A 1 74 ? -1.065 4.187 -3.128 1.00 95.62 74 TYR A O 1
ATOM 590 N N . ALA A 1 75 ? 0.324 5.444 -4.348 1.00 94.06 75 ALA A N 1
ATOM 591 C CA . ALA A 1 75 ? -0.145 6.715 -3.798 1.00 94.06 75 ALA A CA 1
ATOM 592 C C . ALA A 1 75 ? -1.451 7.150 -4.472 1.00 94.06 75 ALA A C 1
ATOM 594 O O . ALA A 1 75 ? -1.624 6.972 -5.679 1.00 94.06 75 ALA A O 1
ATOM 595 N N . CYS A 1 76 ? -2.375 7.732 -3.704 1.00 91.56 76 CYS A N 1
ATOM 596 C CA . CYS A 1 76 ? -3.562 8.365 -4.278 1.00 91.56 76 CYS A CA 1
ATOM 597 C C . CYS A 1 76 ? -3.185 9.641 -5.042 1.00 91.56 76 CYS A C 1
ATOM 599 O O . CYS A 1 76 ? -3.758 9.923 -6.094 1.00 91.56 76 CYS A O 1
ATOM 601 N N . SER A 1 77 ? -2.198 10.369 -4.527 1.00 89.81 77 SER A N 1
ATOM 602 C CA . SER A 1 77 ? -1.598 11.554 -5.129 1.00 89.81 77 SER A CA 1
ATOM 603 C C . SER A 1 77 ? -0.103 11.312 -5.373 1.00 89.81 77 SER A C 1
ATOM 605 O O . SER A 1 77 ? 0.713 11.581 -4.492 1.00 89.81 77 SER A O 1
ATOM 607 N N . PRO A 1 78 ? 0.303 10.827 -6.564 1.00 80.31 78 PRO A N 1
ATOM 608 C CA . PRO A 1 78 ? 1.707 10.510 -6.854 1.00 80.31 78 PRO A CA 1
ATOM 609 C C . PRO A 1 78 ? 2.670 11.693 -6.682 1.00 80.31 78 PRO A C 1
ATOM 611 O O . PRO A 1 78 ? 3.830 11.497 -6.331 1.00 80.31 78 PRO A O 1
ATOM 614 N N . GLU A 1 79 ? 2.187 12.917 -6.904 1.00 76.19 79 GLU A N 1
ATOM 615 C CA . GLU A 1 79 ? 2.980 14.150 -6.792 1.00 76.19 79 GLU A CA 1
ATOM 616 C C . GLU A 1 79 ? 3.319 14.519 -5.341 1.00 76.19 79 GLU A C 1
ATOM 618 O O . GLU A 1 79 ? 4.320 15.185 -5.091 1.00 76.19 79 GLU A O 1
ATOM 623 N N . THR A 1 80 ? 2.525 14.040 -4.380 1.00 78.38 80 THR A N 1
ATOM 624 C CA . THR A 1 80 ? 2.706 14.258 -2.937 1.00 78.38 80 THR A CA 1
ATOM 625 C C . THR A 1 80 ? 2.858 12.930 -2.201 1.00 78.38 80 THR A C 1
ATOM 627 O O . THR A 1 80 ? 2.467 12.810 -1.047 1.00 78.38 80 THR A O 1
ATOM 630 N N . ALA A 1 81 ? 3.413 11.906 -2.859 1.00 74.56 81 ALA A N 1
ATOM 631 C CA . ALA A 1 81 ? 3.522 10.560 -2.292 1.00 74.56 81 ALA A CA 1
ATOM 632 C C . ALA A 1 81 ? 4.339 10.501 -0.984 1.00 74.56 81 ALA A C 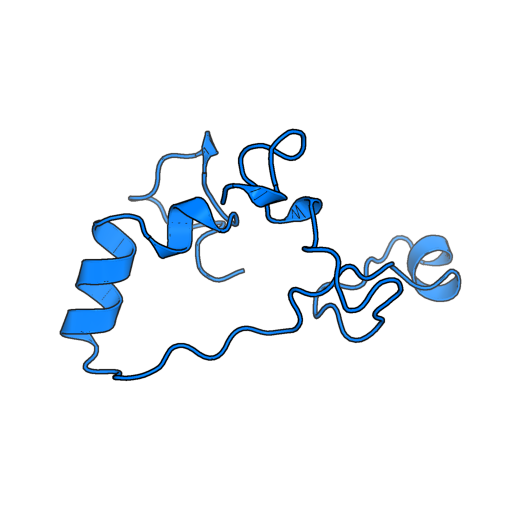1
ATOM 634 O O . ALA A 1 81 ? 4.222 9.540 -0.236 1.00 74.56 81 ALA A O 1
ATOM 635 N N . LEU A 1 82 ? 5.169 11.512 -0.706 1.00 70.56 82 LEU A N 1
ATOM 636 C CA . LEU A 1 82 ? 5.893 11.649 0.563 1.00 70.56 82 LEU A CA 1
ATOM 637 C C . LEU A 1 82 ? 4.985 12.003 1.754 1.00 70.56 82 LEU A C 1
ATOM 639 O O . LEU A 1 82 ? 5.387 11.772 2.890 1.00 70.56 82 LEU A O 1
ATOM 643 N N . ASP A 1 83 ? 3.801 12.560 1.491 1.00 71.19 83 ASP A N 1
ATOM 644 C CA . ASP A 1 83 ? 2.859 13.062 2.497 1.00 71.19 83 ASP A CA 1
ATOM 645 C C . ASP A 1 83 ? 1.690 12.086 2.768 1.00 71.19 83 ASP A C 1
ATOM 647 O O . ASP A 1 83 ? 0.772 12.428 3.518 1.00 71.19 83 ASP A O 1
ATOM 651 N N . GLU A 1 84 ? 1.692 10.900 2.139 1.00 67.31 84 GLU A N 1
ATOM 652 C CA . GLU A 1 84 ? 0.658 9.855 2.299 1.00 67.31 84 GLU A CA 1
ATOM 653 C C . GLU A 1 84 ? 0.976 8.784 3.350 1.00 67.31 84 GLU A C 1
ATOM 655 O O . GLU A 1 84 ? 2.165 8.461 3.570 1.00 67.31 84 GLU A O 1
#

Foldseek 3Di:
DVFCPPPPDDNLLGQAPVSCVDPVNVVVCVVVPDDDDDAQDQAAAFADPVQVVVVHTDPRRVGHPGRPHGHLVRHSDSVVSVVD

Radius of gyration: 14.28 Å; Cα contacts (8 Å, |Δi|>4): 102; chains: 1; bounding box: 33×25×39 Å